Protein AF-A0A0R1ZRC3-F1 (afdb_monomer_lite)

Secondary structure (DSSP, 8-state):
-HHHHHHHHHHHHHHHHHHHHHHHHHTSTTHHHHHHHHHHHHHHHHHHHHHHHHHHHHHHHHHHHHHHTT--HHHHHHHTT---SS-GGGGSTTS------HHHHHHHHHHHHH-

Organism: NCBI:txid1291052

Structure (mmCIF, N/CA/C/O backbone):
data_AF-A0A0R1ZRC3-F1
#
_entry.id   AF-A0A0R1ZRC3-F1
#
loop_
_atom_site.group_PDB
_atom_site.id
_atom_site.type_symbol
_atom_site.label_atom_id
_atom_site.label_alt_id
_atom_site.label_comp_id
_atom_site.label_asym_id
_atom_site.label_entity_id
_atom_site.label_seq_id
_atom_site.pdbx_PDB_ins_code
_atom_site.Cartn_x
_atom_site.Cartn_y
_atom_site.Cartn_z
_atom_site.occupancy
_atom_site.B_iso_or_equiv
_atom_site.auth_seq_id
_atom_site.auth_comp_id
_atom_site.auth_asym_id
_atom_site.auth_atom_id
_atom_site.pdbx_PDB_model_num
ATOM 1 N N . MET A 1 1 ? 2.575 -19.236 0.429 1.00 48.03 1 MET A N 1
ATOM 2 C CA . MET A 1 1 ? 3.932 -19.364 -0.156 1.00 48.03 1 MET A CA 1
ATOM 3 C C . MET A 1 1 ? 3.914 -19.430 -1.686 1.00 48.03 1 MET A C 1
ATOM 5 O O . MET A 1 1 ? 4.590 -18.615 -2.294 1.00 48.03 1 MET A O 1
ATOM 9 N N . ARG A 1 2 ? 3.078 -20.286 -2.306 1.00 46.19 2 ARG A N 1
ATOM 10 C CA . ARG A 1 2 ? 3.005 -20.482 -3.774 1.00 46.19 2 ARG A CA 1
ATOM 11 C C . ARG A 1 2 ? 2.787 -19.216 -4.625 1.00 46.19 2 ARG A C 1
ATOM 13 O O . ARG A 1 2 ? 3.379 -19.103 -5.690 1.00 46.19 2 ARG A O 1
ATOM 20 N N . ILE A 1 3 ? 1.981 -18.260 -4.156 1.00 51.66 3 ILE A N 1
ATOM 21 C CA . ILE A 1 3 ? 1.677 -17.030 -4.917 1.00 51.66 3 ILE A CA 1
ATOM 22 C C . ILE A 1 3 ? 2.892 -16.089 -4.974 1.00 51.66 3 ILE A C 1
ATOM 24 O O . ILE A 1 3 ? 3.203 -15.560 -6.037 1.00 51.66 3 ILE A O 1
ATOM 28 N N . ARG A 1 4 ? 3.634 -15.946 -3.862 1.00 47.69 4 ARG A N 1
ATOM 29 C CA . ARG A 1 4 ? 4.864 -15.135 -3.823 1.00 47.69 4 ARG A CA 1
ATOM 30 C C . ARG A 1 4 ? 5.934 -15.712 -4.745 1.00 47.69 4 ARG A C 1
ATOM 32 O O . ARG A 1 4 ? 6.480 -14.972 -5.544 1.00 47.69 4 ARG A O 1
ATOM 39 N N . THR A 1 5 ? 6.165 -17.026 -4.711 1.00 51.94 5 THR A N 1
ATOM 40 C CA . THR A 1 5 ? 7.125 -17.682 -5.617 1.00 51.94 5 THR A CA 1
ATOM 41 C C . THR A 1 5 ? 6.751 -17.526 -7.091 1.00 51.94 5 THR A C 1
ATOM 43 O O . THR A 1 5 ? 7.638 -17.357 -7.919 1.00 51.94 5 THR A O 1
ATOM 46 N N . PHE A 1 6 ? 5.455 -17.521 -7.422 1.00 49.69 6 PHE A N 1
ATOM 47 C CA . PHE A 1 6 ? 4.991 -17.329 -8.799 1.00 49.69 6 PHE A CA 1
ATOM 48 C C . PHE A 1 6 ? 5.210 -15.887 -9.283 1.00 49.69 6 PHE A C 1
ATOM 50 O O . PHE A 1 6 ? 5.725 -15.678 -10.376 1.00 49.69 6 PHE A O 1
ATOM 57 N N . GLN A 1 7 ? 4.914 -14.887 -8.446 1.00 56.03 7 GLN A N 1
ATOM 58 C CA . GLN A 1 7 ? 5.209 -13.480 -8.750 1.00 56.03 7 GLN A CA 1
ATOM 59 C C . GLN A 1 7 ? 6.715 -13.216 -8.865 1.00 56.03 7 GLN A C 1
ATOM 61 O O . GLN A 1 7 ? 7.145 -12.518 -9.779 1.00 56.03 7 GLN A O 1
ATOM 66 N N . THR A 1 8 ? 7.534 -13.808 -7.992 1.00 56.50 8 THR A N 1
ATOM 67 C CA . THR A 1 8 ? 8.996 -13.690 -8.076 1.00 56.50 8 THR A CA 1
ATOM 68 C C . THR A 1 8 ? 9.535 -14.331 -9.357 1.00 56.50 8 THR A C 1
ATOM 70 O O . THR A 1 8 ? 10.370 -13.728 -10.023 1.00 56.50 8 THR A O 1
ATOM 73 N N . ALA A 1 9 ? 9.024 -15.503 -9.750 1.00 59.34 9 ALA A N 1
ATOM 74 C CA . ALA A 1 9 ? 9.412 -16.164 -10.995 1.00 59.34 9 ALA A CA 1
ATOM 75 C C . ALA A 1 9 ? 9.028 -15.344 -12.239 1.00 59.34 9 ALA A C 1
ATOM 77 O O . ALA A 1 9 ? 9.841 -15.213 -13.149 1.00 59.34 9 ALA A O 1
ATOM 78 N N . ILE A 1 10 ? 7.838 -14.733 -12.253 1.00 68.38 10 ILE A N 1
ATOM 79 C CA . ILE A 1 10 ? 7.403 -13.837 -13.337 1.00 68.38 10 ILE A CA 1
ATOM 80 C C . ILE A 1 10 ? 8.306 -12.601 -13.420 1.00 68.38 10 ILE A C 1
ATOM 82 O O . ILE A 1 1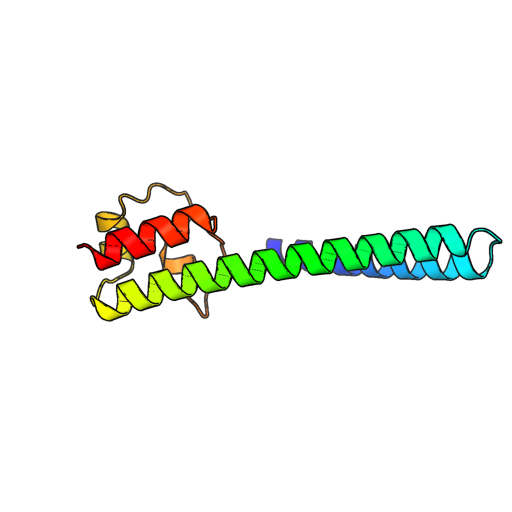0 ? 8.730 -12.229 -14.512 1.00 68.38 10 ILE A O 1
ATOM 86 N N . SER A 1 11 ? 8.656 -11.986 -12.288 1.00 66.38 11 SER A N 1
ATOM 87 C CA . SER A 1 11 ? 9.572 -10.839 -12.279 1.00 66.38 11 SER A CA 1
ATOM 88 C C . SER A 1 11 ? 10.973 -11.204 -12.776 1.00 66.38 11 SER A C 1
ATOM 90 O O . SER A 1 11 ? 11.554 -10.448 -13.551 1.00 66.38 11 SER A O 1
ATOM 92 N N . ILE A 1 12 ? 11.502 -12.370 -12.385 1.00 70.12 12 ILE A N 1
ATOM 93 C CA . ILE A 1 12 ? 12.797 -12.872 -12.874 1.00 70.12 12 ILE A CA 1
ATOM 94 C C . ILE A 1 12 ? 12.733 -13.139 -14.382 1.00 70.12 12 ILE A C 1
ATOM 96 O O . ILE A 1 12 ? 13.632 -12.729 -15.114 1.00 70.12 12 ILE A O 1
ATOM 100 N N . PHE A 1 13 ? 11.661 -13.775 -14.859 1.00 73.56 13 PHE A N 1
ATOM 101 C CA . PHE A 1 13 ? 11.457 -14.058 -16.278 1.00 73.56 13 PHE A CA 1
ATOM 102 C C . PHE A 1 13 ? 11.370 -12.772 -17.111 1.00 73.56 13 PHE A C 1
ATOM 104 O O . PHE A 1 13 ? 12.046 -12.654 -18.133 1.00 73.56 13 PHE A O 1
ATOM 111 N N . ASN A 1 14 ? 10.619 -11.769 -16.650 1.00 74.12 14 ASN A N 1
ATOM 112 C CA . ASN A 1 14 ? 10.515 -10.473 -17.326 1.00 74.12 14 ASN A CA 1
ATOM 113 C C . ASN A 1 14 ? 11.860 -9.736 -17.368 1.00 74.12 14 ASN A C 1
ATOM 115 O O . ASN A 1 14 ? 12.228 -9.195 -18.410 1.00 74.12 14 ASN A O 1
ATOM 119 N N . ALA A 1 15 ? 12.621 -9.759 -16.270 1.00 72.94 15 ALA A N 1
ATOM 120 C CA . ALA A 1 15 ? 13.949 -9.156 -16.217 1.00 72.94 15 ALA A CA 1
ATOM 121 C C . ALA A 1 15 ? 14.931 -9.849 -17.179 1.00 72.94 15 ALA A C 1
ATOM 123 O O . ALA A 1 15 ? 15.624 -9.173 -17.936 1.00 72.94 15 ALA A O 1
ATOM 124 N N . ALA A 1 16 ? 14.948 -11.185 -17.210 1.00 74.56 16 ALA A N 1
ATOM 125 C CA . ALA A 1 16 ? 15.782 -11.953 -18.135 1.00 74.56 16 ALA A CA 1
ATOM 126 C C . ALA A 1 16 ? 15.405 -11.692 -19.603 1.00 74.56 16 ALA A C 1
ATOM 128 O O . ALA A 1 16 ? 16.281 -11.497 -20.444 1.00 74.56 16 ALA A O 1
ATOM 129 N N . THR A 1 17 ? 14.107 -11.610 -19.903 1.00 74.44 17 THR A N 1
ATOM 130 C CA . THR A 1 17 ? 13.607 -11.308 -21.252 1.00 74.44 17 THR A CA 1
ATOM 131 C C . THR A 1 17 ? 14.038 -9.910 -21.704 1.00 74.44 17 THR A C 1
ATOM 133 O O . THR A 1 17 ? 14.496 -9.749 -22.831 1.00 74.44 17 THR A O 1
ATOM 136 N N . LEU A 1 18 ? 13.986 -8.909 -20.819 1.00 72.44 18 LEU A N 1
ATOM 137 C CA . LEU A 1 18 ? 14.479 -7.556 -21.103 1.00 72.44 18 LEU A CA 1
ATOM 138 C C . LEU A 1 18 ? 15.980 -7.516 -21.386 1.00 72.44 18 LEU A C 1
ATOM 140 O O . LEU A 1 18 ? 16.401 -6.832 -22.316 1.00 72.44 18 LEU A O 1
ATOM 144 N N . VAL A 1 19 ? 16.781 -8.267 -20.627 1.00 76.38 19 VAL A N 1
ATOM 145 C CA . VAL A 1 19 ? 18.230 -8.369 -20.858 1.00 76.38 19 VAL A CA 1
ATOM 146 C C . VAL A 1 19 ? 18.517 -9.006 -22.217 1.00 76.38 19 VAL A C 1
ATOM 148 O O . VAL A 1 19 ? 19.349 -8.502 -22.965 1.00 76.38 19 VAL A O 1
ATOM 151 N N . ILE A 1 20 ? 17.801 -10.073 -22.576 1.00 75.38 20 ILE A N 1
ATOM 152 C CA . ILE A 1 20 ? 17.966 -10.754 -23.867 1.00 75.38 20 ILE A CA 1
ATOM 153 C C . ILE A 1 20 ? 17.564 -9.834 -25.026 1.00 75.38 20 ILE A C 1
ATOM 155 O O . ILE A 1 20 ? 18.314 -9.715 -25.992 1.00 75.38 20 ILE A O 1
ATOM 159 N N . VAL A 1 21 ? 16.429 -9.134 -24.921 1.00 70.56 21 VAL A N 1
ATOM 160 C CA . VAL A 1 21 ? 15.994 -8.153 -25.931 1.00 70.56 21 VAL A CA 1
ATOM 161 C C . VAL A 1 21 ? 17.026 -7.034 -26.074 1.00 70.56 21 VAL A C 1
ATOM 163 O O . VAL A 1 21 ? 17.376 -6.676 -27.194 1.00 70.56 21 VAL A O 1
ATOM 166 N N . PHE A 1 22 ? 17.583 -6.538 -24.967 1.00 69.75 22 PHE A N 1
ATOM 167 C CA . PHE A 1 22 ? 18.641 -5.528 -24.984 1.00 69.75 22 PHE A CA 1
ATOM 168 C C . PHE A 1 22 ? 19.932 -6.026 -25.661 1.00 69.75 22 PHE A C 1
ATOM 170 O O . PHE A 1 22 ? 20.524 -5.305 -26.462 1.00 69.75 22 PHE A O 1
ATOM 177 N N . LEU A 1 23 ? 20.348 -7.270 -25.408 1.00 73.19 23 LEU A N 1
ATOM 178 C CA . LEU A 1 23 ? 21.524 -7.872 -26.050 1.00 73.19 23 LEU A CA 1
ATOM 179 C C . LEU A 1 23 ? 21.321 -8.095 -27.557 1.00 73.19 23 LEU A C 1
ATOM 181 O O . LEU A 1 23 ? 22.222 -7.813 -28.345 1.00 73.19 23 LEU A O 1
ATOM 185 N N . ILE A 1 24 ? 20.134 -8.540 -27.979 1.00 71.75 24 ILE A N 1
ATOM 186 C CA . ILE A 1 24 ? 19.779 -8.697 -29.402 1.00 71.75 24 ILE A CA 1
ATOM 187 C C . ILE A 1 24 ? 19.731 -7.330 -30.106 1.00 71.75 24 ILE A C 1
ATOM 189 O O . ILE A 1 24 ? 20.118 -7.200 -31.269 1.00 71.75 24 ILE A O 1
ATOM 193 N N . ALA A 1 25 ? 19.309 -6.288 -29.393 1.00 66.12 25 ALA A N 1
ATOM 194 C CA . ALA A 1 25 ? 19.267 -4.924 -29.900 1.00 66.12 25 ALA A CA 1
ATOM 195 C C . ALA A 1 25 ? 20.639 -4.295 -30.129 1.00 66.12 25 ALA A C 1
ATOM 197 O O . ALA A 1 25 ? 20.788 -3.494 -31.044 1.00 66.12 25 ALA A O 1
ATOM 198 N N . LEU A 1 26 ? 21.637 -4.649 -29.315 1.00 66.88 26 LEU A N 1
ATOM 199 C CA . LEU A 1 26 ? 23.025 -4.215 -29.510 1.00 66.88 26 LEU A CA 1
ATOM 200 C C . LEU A 1 26 ? 23.639 -4.800 -30.789 1.00 66.88 26 LEU A C 1
ATOM 202 O O . LEU A 1 26 ? 24.536 -4.199 -31.371 1.00 66.88 26 LEU A O 1
ATOM 206 N N . LEU A 1 27 ? 23.140 -5.956 -31.235 1.00 72.50 27 LEU A N 1
ATOM 207 C CA . LEU A 1 27 ? 23.599 -6.659 -32.434 1.00 72.50 27 LEU A CA 1
ATOM 208 C C . LEU A 1 27 ? 22.794 -6.302 -33.696 1.00 72.50 27 LEU A C 1
ATOM 210 O O . LEU A 1 27 ? 23.121 -6.776 -34.781 1.00 72.50 27 LEU A O 1
ATOM 214 N N . THR A 1 28 ? 21.748 -5.478 -33.582 1.00 67.19 28 THR A N 1
ATOM 215 C CA . THR A 1 28 ? 20.867 -5.105 -34.698 1.00 67.19 28 THR A CA 1
ATOM 216 C C . THR A 1 28 ? 20.762 -3.583 -34.852 1.00 67.19 28 THR A C 1
ATOM 218 O O . THR A 1 28 ? 20.846 -2.841 -33.876 1.00 67.19 28 THR A O 1
ATOM 221 N N . PRO A 1 29 ? 20.510 -3.058 -36.065 1.00 69.56 29 PRO A N 1
ATOM 222 C CA . PRO A 1 29 ? 20.349 -1.614 -36.298 1.00 69.56 29 PRO A CA 1
ATOM 223 C C . PRO A 1 29 ? 19.094 -1.001 -35.632 1.00 69.56 29 PRO A C 1
ATOM 225 O O . PRO A 1 29 ? 18.816 0.186 -35.786 1.00 69.56 29 PRO A O 1
ATOM 228 N N . LEU A 1 30 ? 18.334 -1.793 -34.868 1.00 68.69 30 LEU A N 1
ATOM 229 C CA . LEU A 1 30 ? 17.117 -1.410 -34.146 1.00 68.69 30 LEU A CA 1
ATOM 230 C C . LEU A 1 30 ? 17.387 -1.000 -32.687 1.00 68.69 30 LEU A C 1
ATOM 232 O O . LEU A 1 30 ? 16.470 -0.984 -31.865 1.00 68.69 30 LEU A O 1
ATOM 236 N N . MET A 1 31 ? 18.631 -0.649 -32.352 1.00 69.25 31 MET A N 1
ATOM 237 C CA . MET A 1 31 ? 19.053 -0.243 -31.005 1.00 69.25 31 MET A CA 1
ATOM 238 C C . MET A 1 31 ? 18.122 0.814 -30.377 1.00 69.25 31 MET A C 1
ATOM 240 O O . MET A 1 31 ? 17.761 0.717 -29.205 1.00 69.25 31 MET A O 1
ATOM 244 N N . TRP A 1 32 ? 17.654 1.777 -31.180 1.00 70.56 32 TRP A N 1
ATOM 245 C CA . TRP A 1 32 ? 16.728 2.835 -30.758 1.00 70.56 32 TRP A CA 1
ATOM 246 C C . TRP A 1 32 ? 15.376 2.298 -30.259 1.00 70.56 32 TRP A C 1
ATOM 248 O O . TRP A 1 32 ? 14.835 2.819 -29.285 1.00 70.56 32 TRP A O 1
ATOM 258 N N . LEU A 1 33 ? 14.855 1.226 -30.867 1.00 75.12 33 LEU A N 1
ATOM 259 C CA . LEU A 1 33 ? 13.595 0.597 -30.464 1.00 75.12 33 LEU A CA 1
ATOM 260 C C . LEU A 1 33 ? 13.732 -0.062 -29.088 1.00 75.12 33 LEU A C 1
ATOM 262 O O . LEU A 1 33 ? 12.818 -0.016 -28.272 1.00 75.12 33 LEU A O 1
ATOM 266 N N . SER A 1 34 ? 14.898 -0.630 -28.797 1.00 69.31 34 SER A N 1
ATOM 267 C CA . SER A 1 34 ? 15.134 -1.311 -27.522 1.00 69.31 34 SER A CA 1
ATOM 268 C C . SER A 1 34 ? 15.468 -0.349 -26.394 1.00 69.31 34 SER A C 1
ATOM 270 O O . SER A 1 34 ? 15.038 -0.568 -25.265 1.00 69.31 34 SER A O 1
ATOM 272 N N . VAL A 1 35 ? 16.139 0.765 -26.698 1.00 76.69 35 VAL A N 1
ATOM 273 C CA . VAL A 1 35 ? 16.249 1.899 -25.770 1.00 76.69 35 VAL A CA 1
ATOM 274 C C . VAL A 1 35 ? 14.859 2.454 -25.450 1.00 76.69 35 VAL A C 1
ATOM 276 O O . VAL A 1 35 ? 14.551 2.666 -24.280 1.00 76.69 35 VAL A O 1
ATOM 279 N N . LEU A 1 36 ? 13.984 2.617 -26.449 1.00 78.50 36 LEU A N 1
ATOM 280 C CA . LEU A 1 36 ? 12.604 3.060 -26.235 1.00 78.50 36 LEU A CA 1
ATOM 281 C C . LEU A 1 36 ? 11.817 2.085 -25.343 1.00 78.50 36 LEU A C 1
ATOM 283 O O . LEU A 1 36 ? 11.164 2.519 -24.395 1.00 78.50 36 LEU A O 1
ATOM 287 N N . LEU A 1 37 ? 11.905 0.776 -25.603 1.00 76.00 37 LEU A N 1
ATOM 288 C CA . LEU A 1 37 ? 11.261 -0.255 -24.781 1.00 76.00 37 LEU A CA 1
ATOM 289 C C . LEU A 1 37 ? 11.797 -0.269 -23.345 1.00 76.00 37 LEU A C 1
ATOM 291 O O . LEU A 1 37 ? 11.015 -0.400 -22.405 1.00 76.00 37 LEU A O 1
ATOM 295 N N . LEU A 1 38 ? 13.106 -0.086 -23.158 1.00 76.81 38 LEU A N 1
ATOM 296 C CA . LEU A 1 38 ? 13.725 -0.001 -21.838 1.00 76.81 38 LEU A CA 1
ATOM 297 C C . LEU A 1 38 ? 13.251 1.243 -21.074 1.00 76.81 38 LEU A C 1
ATOM 299 O O . LEU A 1 38 ? 12.896 1.143 -19.902 1.00 76.81 38 LEU A O 1
ATOM 303 N N . VAL A 1 39 ? 13.197 2.404 -21.732 1.00 78.81 39 VAL A N 1
ATOM 304 C CA . VAL A 1 39 ? 12.694 3.652 -21.136 1.00 78.81 39 VAL A CA 1
ATOM 305 C C . VAL A 1 39 ? 11.219 3.518 -20.759 1.00 78.81 39 VAL A C 1
ATOM 307 O O . VAL A 1 39 ? 10.844 3.882 -19.645 1.00 78.81 39 VAL A O 1
ATOM 310 N N . LEU A 1 40 ? 10.390 2.947 -21.638 1.00 79.06 40 LEU A N 1
ATOM 311 C CA . LEU A 1 40 ? 8.984 2.657 -21.341 1.00 79.06 40 LEU A CA 1
ATOM 312 C C . LEU A 1 40 ? 8.853 1.710 -20.147 1.00 79.06 40 LEU A C 1
ATOM 314 O O . LEU A 1 40 ? 8.072 1.981 -19.236 1.00 79.06 40 LEU A O 1
ATOM 318 N N . TYR A 1 41 ? 9.647 0.641 -20.107 1.00 77.06 41 TYR A N 1
ATOM 319 C CA . TYR A 1 41 ? 9.655 -0.302 -18.995 1.00 77.06 41 TYR A CA 1
ATOM 320 C C . TYR A 1 41 ? 10.032 0.370 -17.670 1.00 77.06 41 TYR A C 1
ATOM 322 O O . TYR A 1 41 ? 9.311 0.225 -16.683 1.00 77.06 41 TYR A O 1
ATOM 330 N N . ILE A 1 42 ? 11.117 1.149 -17.643 1.00 78.44 42 ILE A N 1
ATOM 331 C CA . ILE A 1 42 ? 11.545 1.892 -16.450 1.00 78.44 42 ILE A CA 1
ATOM 332 C C . ILE A 1 42 ? 10.461 2.890 -16.028 1.00 78.44 42 ILE A C 1
ATOM 334 O O . ILE A 1 42 ? 10.154 2.984 -14.841 1.00 78.44 42 ILE A O 1
ATOM 338 N N . GLY A 1 43 ? 9.844 3.597 -16.978 1.00 76.69 43 GLY A N 1
ATOM 339 C CA . GLY A 1 43 ? 8.755 4.538 -16.714 1.00 76.69 43 GLY A CA 1
ATOM 340 C C . GLY A 1 43 ? 7.535 3.869 -16.077 1.00 76.69 43 GLY A C 1
ATOM 341 O O . GLY A 1 43 ? 7.013 4.359 -15.074 1.00 76.69 43 GLY A O 1
ATOM 342 N N . VAL A 1 44 ? 7.119 2.713 -16.601 1.00 77.06 44 VAL A N 1
ATOM 343 C CA . VAL A 1 44 ? 6.021 1.913 -16.037 1.00 77.06 44 VAL A CA 1
ATOM 344 C C . VAL A 1 44 ? 6.383 1.403 -14.645 1.00 77.06 44 VAL A C 1
ATOM 346 O O . VAL A 1 44 ? 5.606 1.588 -13.710 1.00 77.06 44 VAL A O 1
ATOM 349 N N . MET A 1 45 ? 7.574 0.827 -14.469 1.00 73.38 45 MET A N 1
ATOM 350 C CA . MET A 1 45 ? 8.039 0.342 -13.165 1.00 73.38 45 MET A CA 1
ATOM 351 C C . MET A 1 45 ? 8.097 1.466 -12.127 1.00 73.38 45 MET A C 1
ATOM 353 O O . MET A 1 45 ? 7.658 1.282 -10.990 1.00 73.38 45 MET A O 1
ATOM 357 N N . TYR A 1 46 ? 8.576 2.651 -12.511 1.00 74.88 46 TYR A N 1
ATOM 358 C CA . TYR A 1 46 ? 8.597 3.829 -11.648 1.00 74.88 46 TYR A CA 1
ATOM 359 C C . TYR A 1 46 ? 7.185 4.246 -11.222 1.00 74.88 46 TYR A C 1
ATOM 361 O O . TYR A 1 46 ? 6.942 4.482 -10.036 1.00 74.88 46 TYR A O 1
ATOM 369 N N . TYR A 1 47 ? 6.242 4.297 -12.166 1.00 73.38 47 TYR A N 1
ATOM 370 C CA . TYR A 1 47 ? 4.851 4.646 -11.885 1.00 73.38 47 TYR A CA 1
ATOM 371 C C . TYR A 1 47 ? 4.187 3.643 -10.931 1.00 73.38 47 TYR A C 1
ATOM 373 O O . TYR A 1 47 ? 3.626 4.049 -9.912 1.00 73.38 47 TYR A O 1
ATOM 381 N N . VAL A 1 48 ? 4.325 2.341 -11.200 1.00 71.00 48 VAL A N 1
ATOM 382 C CA . VAL A 1 48 ? 3.790 1.263 -10.349 1.00 71.00 48 VAL A CA 1
ATOM 383 C C . VAL A 1 48 ? 4.363 1.353 -8.934 1.00 71.00 48 VAL A C 1
ATOM 385 O O . VAL A 1 48 ? 3.614 1.363 -7.960 1.00 71.00 48 VAL A O 1
ATOM 388 N N . THR A 1 49 ? 5.681 1.531 -8.810 1.00 75.62 49 THR A N 1
ATOM 389 C CA . THR A 1 49 ? 6.348 1.655 -7.504 1.00 75.62 49 THR A CA 1
ATOM 390 C C . THR A 1 49 ? 5.859 2.884 -6.730 1.00 75.62 49 THR A C 1
ATOM 392 O O . THR A 1 49 ? 5.730 2.856 -5.503 1.00 75.62 49 THR A O 1
ATOM 395 N N . ARG A 1 50 ? 5.586 3.996 -7.423 1.00 78.44 50 ARG A N 1
ATOM 396 C CA . ARG A 1 50 ? 5.065 5.218 -6.798 1.00 78.44 50 ARG A CA 1
ATOM 397 C C . ARG A 1 50 ? 3.642 5.020 -6.278 1.00 78.44 50 ARG A C 1
ATOM 399 O O . ARG A 1 50 ? 3.361 5.437 -5.156 1.00 78.44 50 ARG A O 1
ATOM 406 N N . GLU A 1 51 ? 2.771 4.381 -7.051 1.00 75.12 51 GLU A N 1
ATOM 407 C CA . GLU A 1 51 ? 1.405 4.059 -6.619 1.00 75.12 51 GLU A CA 1
ATOM 408 C C . GLU A 1 51 ? 1.401 3.123 -5.403 1.00 75.12 51 GLU A C 1
ATOM 410 O O . GLU A 1 51 ? 0.723 3.407 -4.413 1.00 75.12 51 GLU A O 1
ATOM 415 N N . GLU A 1 52 ? 2.237 2.080 -5.393 1.00 78.56 52 GLU A N 1
ATOM 416 C CA . GLU A 1 52 ? 2.381 1.191 -4.232 1.00 78.56 52 GLU A CA 1
ATOM 417 C C . GLU A 1 52 ? 2.817 1.946 -2.970 1.00 78.56 52 GLU A C 1
ATOM 419 O O . GLU A 1 52 ? 2.263 1.729 -1.889 1.00 78.56 52 GLU A O 1
ATOM 424 N N . LYS A 1 53 ? 3.769 2.881 -3.089 1.00 82.19 53 LYS A N 1
ATOM 425 C CA . LYS A 1 53 ? 4.190 3.741 -1.969 1.00 82.19 53 LYS A CA 1
ATOM 426 C C . LYS A 1 53 ? 3.042 4.599 -1.440 1.00 82.19 53 LYS A C 1
ATOM 428 O O . LYS A 1 53 ? 2.889 4.723 -0.227 1.00 82.19 53 LYS A O 1
ATOM 433 N N . LEU A 1 54 ? 2.227 5.172 -2.325 1.00 84.31 54 LEU A N 1
ATOM 434 C CA . LEU A 1 54 ? 1.083 6.000 -1.933 1.00 84.31 54 LEU A CA 1
ATOM 435 C C . LEU A 1 54 ? -0.017 5.182 -1.249 1.00 84.31 54 LEU A C 1
ATOM 437 O O . LEU A 1 54 ? -0.615 5.655 -0.284 1.00 84.31 54 LEU A O 1
ATOM 441 N N . ILE A 1 55 ? -0.275 3.963 -1.725 1.00 84.50 55 ILE A N 1
ATOM 442 C CA . ILE A 1 55 ? -1.220 3.036 -1.092 1.00 84.50 55 ILE A CA 1
ATOM 443 C C . ILE A 1 55 ? -0.714 2.631 0.295 1.00 84.50 55 ILE A C 1
ATOM 445 O O . ILE A 1 55 ? -1.481 2.658 1.257 1.00 84.50 55 ILE A O 1
ATOM 449 N N . ASN A 1 56 ? 0.575 2.307 0.414 1.00 84.75 56 ASN A N 1
ATOM 450 C CA . ASN A 1 56 ? 1.185 1.959 1.693 1.00 84.75 56 ASN A CA 1
ATOM 451 C C . ASN A 1 56 ? 1.067 3.092 2.708 1.00 84.75 56 ASN A C 1
ATOM 453 O O . ASN A 1 56 ? 0.579 2.858 3.807 1.00 84.75 56 ASN A O 1
ATOM 457 N N . ALA A 1 57 ? 1.414 4.318 2.313 1.00 86.56 57 ALA A N 1
ATOM 458 C CA . ALA A 1 57 ? 1.304 5.482 3.185 1.00 86.56 57 ALA A CA 1
ATOM 459 C C . ALA A 1 57 ? -0.141 5.726 3.661 1.00 86.56 57 ALA A C 1
ATOM 461 O O . ALA A 1 57 ? -0.362 6.068 4.820 1.00 86.56 57 ALA A O 1
ATOM 462 N N . ALA A 1 58 ? -1.136 5.522 2.790 1.00 86.62 58 ALA A N 1
ATOM 463 C CA . ALA A 1 58 ? -2.544 5.668 3.161 1.00 86.62 58 ALA A CA 1
ATOM 464 C C . ALA A 1 58 ? -3.000 4.593 4.163 1.00 86.62 58 ALA A C 1
ATOM 466 O O . ALA A 1 58 ? -3.707 4.900 5.121 1.00 86.62 58 ALA A O 1
ATOM 467 N N . LEU A 1 59 ? -2.581 3.341 3.967 1.00 87.56 59 LEU A N 1
ATOM 468 C CA . LEU A 1 59 ? -2.864 2.252 4.904 1.00 87.56 59 LEU A CA 1
ATOM 469 C C . LEU A 1 59 ? -2.169 2.462 6.251 1.00 87.56 59 LEU A C 1
ATOM 471 O O . LEU A 1 59 ? -2.771 2.209 7.290 1.00 87.56 59 LEU A O 1
ATOM 475 N N . ASP A 1 60 ? -0.929 2.941 6.242 1.00 89.56 60 ASP A N 1
ATOM 476 C CA . ASP A 1 60 ? -0.179 3.234 7.464 1.00 89.56 60 ASP A CA 1
ATOM 477 C C . ASP A 1 60 ? -0.884 4.338 8.261 1.00 89.56 60 ASP A C 1
ATOM 479 O O . ASP A 1 60 ? -1.109 4.181 9.456 1.00 89.56 60 ASP A O 1
ATOM 483 N N . ALA A 1 61 ? -1.346 5.401 7.593 1.00 88.25 61 ALA A N 1
ATOM 484 C CA . ALA A 1 61 ? -2.111 6.471 8.232 1.00 88.25 61 ALA A CA 1
ATOM 485 C C . ALA A 1 61 ? -3.443 5.988 8.835 1.00 88.25 61 AL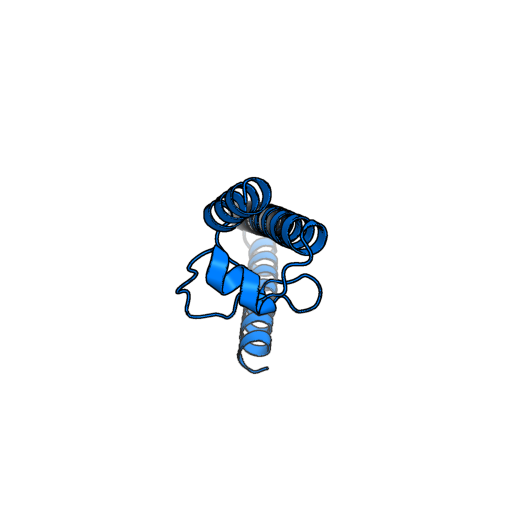A A C 1
ATOM 487 O O . ALA A 1 61 ? -3.861 6.479 9.882 1.00 88.25 61 ALA A O 1
ATOM 488 N N . MET A 1 62 ? -4.120 5.031 8.191 1.00 90.00 62 MET A N 1
ATOM 489 C CA . MET A 1 62 ? -5.320 4.389 8.736 1.00 90.00 62 MET A CA 1
ATOM 490 C C . MET A 1 62 ? -5.009 3.599 10.012 1.00 90.00 62 MET A C 1
ATOM 492 O O . MET A 1 62 ? -5.722 3.754 10.998 1.00 90.00 62 MET A O 1
ATOM 496 N N . TRP A 1 63 ? -3.951 2.783 10.006 1.00 90.75 63 TRP A N 1
ATOM 497 C CA . TRP A 1 63 ? -3.566 1.978 11.169 1.00 90.75 63 TRP A CA 1
ATOM 498 C C . TRP A 1 63 ? -3.060 2.823 12.331 1.00 90.75 63 TRP A C 1
ATOM 500 O O . TRP A 1 63 ? -3.426 2.544 13.463 1.00 90.75 63 TRP A O 1
ATOM 510 N N . VAL A 1 64 ? -2.310 3.892 12.061 1.00 91.88 64 VAL A N 1
ATOM 511 C CA . VAL A 1 64 ? -1.911 4.850 13.101 1.00 91.88 64 VAL A CA 1
ATOM 512 C C . VAL A 1 64 ? -3.143 5.490 13.743 1.00 91.88 64 VAL A C 1
ATOM 514 O O . VAL A 1 64 ? -3.239 5.515 14.961 1.00 91.88 64 VAL A O 1
ATOM 517 N N . ALA A 1 65 ? -4.125 5.930 12.947 1.00 89.50 65 ALA A N 1
ATOM 518 C CA . ALA A 1 65 ? -5.361 6.497 13.491 1.00 89.50 65 ALA A CA 1
ATOM 519 C C . ALA A 1 65 ? -6.181 5.478 14.310 1.00 89.50 65 ALA A C 1
ATOM 521 O O . ALA A 1 65 ? -6.860 5.861 15.258 1.00 89.50 65 ALA A O 1
ATOM 522 N N . ALA A 1 66 ? -6.138 4.194 13.941 1.00 89.69 66 ALA A N 1
ATOM 523 C CA . ALA A 1 66 ? -6.769 3.119 14.706 1.00 89.69 66 ALA A CA 1
ATOM 524 C C . ALA A 1 66 ? -6.045 2.868 16.038 1.00 89.69 66 ALA A C 1
ATOM 526 O O . ALA A 1 66 ? -6.693 2.782 17.080 1.00 89.69 66 ALA A O 1
ATOM 527 N N . ASP A 1 67 ? -4.710 2.813 16.003 1.00 90.31 67 ASP A N 1
ATOM 528 C CA . ASP A 1 67 ? -3.859 2.606 17.177 1.00 90.31 67 ASP A CA 1
ATOM 529 C C . ASP A 1 67 ? -3.985 3.777 18.172 1.00 90.31 67 ASP A C 1
ATOM 531 O O . ASP A 1 67 ? -4.086 3.549 19.375 1.00 90.31 67 ASP A O 1
ATOM 535 N N . GLU A 1 68 ? -4.086 5.023 17.690 1.00 90.50 68 GLU A N 1
ATOM 536 C CA . GLU A 1 68 ? -4.357 6.215 18.517 1.00 90.50 68 GLU A CA 1
ATOM 537 C C . GLU A 1 68 ? -5.690 6.130 19.277 1.00 90.50 68 GLU A C 1
ATOM 539 O O . GLU A 1 68 ? -5.833 6.725 20.344 1.00 90.50 68 GLU A O 1
ATOM 544 N N . LYS A 1 69 ? -6.663 5.381 18.747 1.00 87.31 69 LYS A N 1
ATOM 545 C CA . LYS A 1 69 ? -7.969 5.151 19.380 1.00 87.31 69 LYS A CA 1
ATOM 546 C C . LYS A 1 69 ? -8.052 3.845 2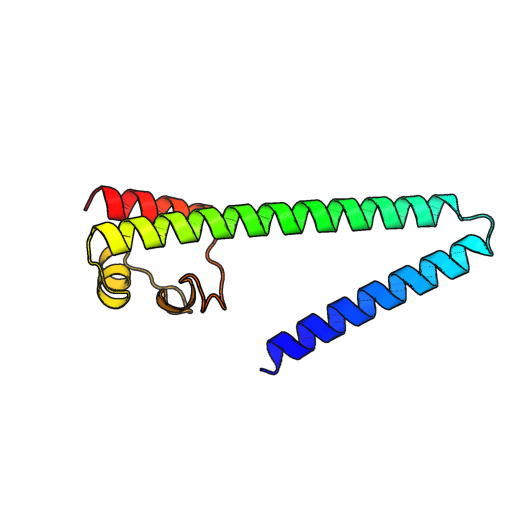0.160 1.00 87.31 69 LYS A C 1
ATOM 548 O O . LYS A 1 69 ? -9.112 3.532 20.693 1.00 87.31 69 LYS A O 1
ATOM 553 N N . GLY A 1 70 ? -6.959 3.085 20.224 1.00 88.56 70 GLY A N 1
ATOM 554 C CA . GLY A 1 70 ? -6.932 1.776 20.871 1.00 88.56 70 GLY A CA 1
ATOM 555 C C . GLY A 1 70 ? -7.859 0.751 20.212 1.00 88.56 70 GLY A C 1
ATOM 556 O O . GLY A 1 70 ? -8.293 -0.177 20.883 1.00 88.56 70 GLY A O 1
ATOM 557 N N . LEU A 1 71 ? -8.190 0.923 18.926 1.00 87.31 71 LEU A N 1
ATOM 558 C CA . LEU A 1 71 ? -9.081 0.013 18.207 1.00 87.31 71 LEU A CA 1
ATOM 559 C C . LEU A 1 71 ? -8.323 -1.249 17.799 1.00 87.31 71 LEU A C 1
ATOM 561 O O . LEU A 1 71 ? -7.354 -1.185 17.034 1.00 87.31 71 LEU A O 1
ATOM 565 N N . GLU A 1 72 ? -8.799 -2.413 18.236 1.00 87.12 72 GLU A N 1
ATOM 566 C CA . GLU A 1 72 ? -8.286 -3.670 17.712 1.00 87.12 72 GLU A CA 1
ATOM 567 C C . GLU A 1 72 ? -8.785 -3.906 16.275 1.00 87.12 72 GLU A C 1
ATOM 569 O O . GLU A 1 72 ? -9.791 -3.337 15.842 1.00 87.12 72 GLU A O 1
ATOM 574 N N . PRO A 1 73 ? -8.128 -4.778 15.485 1.00 83.69 73 PRO A N 1
ATOM 575 C CA . PRO A 1 73 ? -8.568 -5.065 14.121 1.00 83.69 73 PRO A CA 1
ATOM 576 C C . PRO A 1 73 ? -10.022 -5.545 14.010 1.00 83.69 73 PRO A C 1
ATOM 578 O O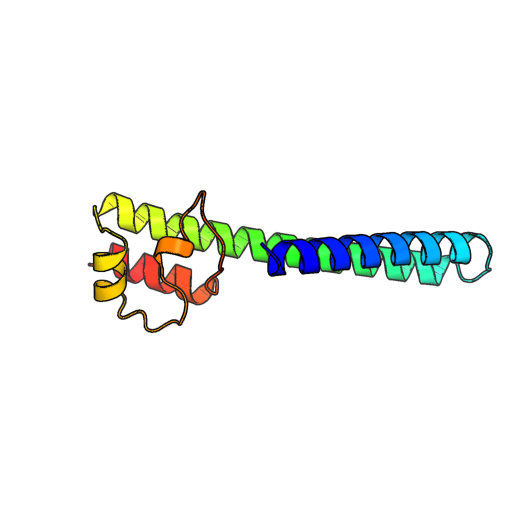 . PRO A 1 73 ? -10.641 -5.336 12.967 1.00 83.69 73 PRO A O 1
ATOM 581 N N . ALA A 1 74 ? -10.553 -6.202 15.047 1.00 81.94 74 ALA A N 1
ATOM 582 C CA . ALA A 1 74 ? -11.947 -6.635 15.103 1.00 81.94 74 ALA A CA 1
ATOM 583 C C . ALA A 1 74 ? -12.904 -5.442 15.265 1.00 81.94 74 ALA A C 1
ATOM 585 O O . ALA A 1 74 ? -13.868 -5.333 14.504 1.00 81.94 74 ALA A O 1
ATOM 586 N N . ASP A 1 75 ? -12.583 -4.514 16.169 1.00 84.12 75 ASP A N 1
ATOM 587 C CA . ASP A 1 75 ? -13.349 -3.283 16.396 1.00 84.12 75 ASP A CA 1
ATOM 588 C C . ASP A 1 75 ? -13.315 -2.388 15.165 1.00 84.12 75 ASP A C 1
ATOM 590 O O . ASP A 1 75 ? -14.334 -1.846 14.742 1.00 84.12 75 ASP A O 1
ATOM 594 N N . LEU A 1 76 ? -12.149 -2.300 14.524 1.00 83.69 76 LEU A N 1
ATOM 595 C CA . LEU A 1 76 ? -11.971 -1.571 13.280 1.00 83.69 76 LEU A CA 1
ATOM 596 C C . LEU A 1 76 ? -12.860 -2.138 12.166 1.00 83.69 76 LEU A C 1
ATOM 598 O O . LEU A 1 76 ? -13.448 -1.388 11.391 1.00 83.69 76 LEU A O 1
ATOM 602 N N . ASN A 1 77 ? -12.981 -3.465 12.093 1.00 84.81 77 ASN A N 1
ATOM 603 C CA . ASN A 1 77 ? -13.826 -4.126 11.104 1.00 84.81 77 ASN A CA 1
ATOM 604 C C . ASN A 1 77 ? -15.315 -3.850 11.343 1.00 84.81 77 ASN A C 1
ATOM 606 O O . ASN A 1 77 ? -16.058 -3.621 10.387 1.00 84.81 77 ASN A O 1
ATOM 610 N N . ALA A 1 78 ? -15.733 -3.837 12.611 1.00 82.88 78 ALA A N 1
ATOM 611 C CA . ALA A 1 78 ? -17.091 -3.491 13.009 1.00 82.88 78 ALA A CA 1
ATOM 612 C C . ALA A 1 78 ? -17.409 -2.011 12.732 1.00 82.88 78 ALA A C 1
ATOM 614 O O . ALA A 1 78 ? -18.432 -1.716 12.121 1.00 82.88 78 ALA A O 1
ATOM 615 N N . LEU A 1 79 ? -16.507 -1.096 13.105 1.00 85.00 79 LEU A N 1
ATOM 616 C CA . LEU A 1 79 ? -16.648 0.354 12.929 1.00 85.00 79 LEU A CA 1
ATOM 617 C C . LEU A 1 79 ? -16.726 0.766 11.454 1.00 85.00 79 LEU A C 1
ATOM 619 O O . LEU A 1 79 ? -17.482 1.662 11.082 1.00 85.00 79 LEU A O 1
ATOM 623 N N . LEU A 1 80 ? -15.915 0.131 10.609 1.00 85.75 80 LEU A N 1
ATOM 624 C CA . LEU A 1 80 ? -15.819 0.459 9.188 1.00 85.75 80 LEU A CA 1
ATOM 625 C C . LEU A 1 80 ? -16.825 -0.309 8.325 1.00 85.75 80 LEU A C 1
ATOM 627 O O . LEU A 1 80 ? -16.861 -0.083 7.116 1.00 85.75 80 LEU A O 1
ATOM 631 N N . HIS A 1 81 ? -17.609 -1.217 8.921 1.00 83.44 81 HIS A N 1
ATOM 632 C CA . HIS A 1 81 ? -18.507 -2.136 8.213 1.00 83.44 81 HIS A CA 1
ATOM 633 C C . HIS A 1 81 ? -17.833 -2.802 7.005 1.00 83.44 81 HIS A C 1
ATOM 635 O O . HIS A 1 81 ? -18.417 -2.918 5.928 1.00 83.44 81 HIS A O 1
ATOM 641 N N . TYR A 1 82 ? -16.569 -3.189 7.163 1.00 82.25 82 TYR A N 1
ATOM 642 C CA . TYR A 1 82 ? -15.787 -3.684 6.043 1.00 82.25 82 TYR A CA 1
ATOM 643 C C . TYR A 1 82 ? -16.179 -5.133 5.718 1.00 82.25 82 TYR A C 1
ATOM 645 O O . TYR A 1 82 ? -16.020 -6.051 6.522 1.00 82.25 82 TYR A O 1
ATOM 653 N N . ASP A 1 83 ? -16.684 -5.329 4.503 1.00 79.19 83 ASP A N 1
ATOM 654 C CA . ASP A 1 83 ? -17.206 -6.587 3.958 1.00 79.19 83 ASP A CA 1
ATOM 655 C C . ASP A 1 83 ? -16.217 -7.287 3.007 1.00 79.19 83 ASP A C 1
ATOM 657 O O . ASP A 1 83 ? -16.529 -8.299 2.372 1.00 79.19 83 ASP A O 1
ATOM 661 N N . GLY A 1 84 ? -14.999 -6.756 2.885 1.00 74.81 84 GLY A N 1
ATOM 662 C CA . GLY A 1 84 ? -14.021 -7.274 1.944 1.00 74.81 84 GLY A CA 1
ATOM 663 C C . GLY A 1 84 ? -13.527 -8.675 2.312 1.00 74.81 84 GLY A C 1
ATOM 664 O O . GLY A 1 84 ? -13.347 -9.032 3.474 1.00 74.81 84 GLY A O 1
ATOM 665 N N . LYS A 1 85 ? -13.213 -9.472 1.282 1.00 73.06 85 LYS A N 1
ATOM 666 C CA . LYS A 1 85 ? -12.789 -10.884 1.409 1.00 73.06 85 LYS A CA 1
ATOM 667 C C . LYS A 1 85 ? -11.516 -11.105 2.236 1.00 73.06 85 LYS A C 1
ATOM 669 O O . LYS A 1 85 ? -11.197 -12.242 2.577 1.00 73.06 85 LYS A O 1
ATOM 674 N N . VAL A 1 86 ? -10.745 -10.051 2.495 1.00 77.44 86 VAL A N 1
ATOM 675 C CA . VAL A 1 86 ? -9.467 -10.128 3.207 1.00 77.44 86 VAL A CA 1
ATOM 676 C C . VAL A 1 86 ? -9.592 -9.427 4.553 1.00 77.44 86 VAL A C 1
ATOM 678 O O . VAL A 1 86 ? -9.869 -8.232 4.542 1.00 77.44 86 VAL A O 1
ATOM 681 N N . PRO A 1 87 ? -9.281 -10.091 5.681 1.00 80.25 87 PRO A N 1
ATOM 682 C CA . PRO A 1 87 ? -9.320 -9.463 6.998 1.00 80.25 87 PRO A CA 1
ATOM 683 C C . PRO A 1 87 ? -8.453 -8.201 7.061 1.00 80.25 87 PRO A C 1
ATOM 685 O O . PRO A 1 87 ? -7.280 -8.251 6.672 1.00 80.25 87 PRO A O 1
ATOM 688 N N . LEU A 1 88 ? -8.990 -7.104 7.613 1.00 82.69 88 LEU A N 1
ATOM 689 C CA . LEU A 1 88 ? -8.268 -5.831 7.750 1.00 82.69 88 LEU A CA 1
ATOM 690 C C . LEU A 1 88 ? -6.915 -6.015 8.440 1.00 82.69 88 LEU A C 1
ATOM 692 O O . LEU A 1 88 ? -5.929 -5.452 7.976 1.00 82.69 88 LEU A O 1
ATOM 696 N N . ALA A 1 89 ? -6.818 -6.886 9.450 1.00 83.69 89 ALA A N 1
ATOM 697 C CA . ALA A 1 89 ? -5.565 -7.207 10.140 1.00 83.69 89 ALA A CA 1
ATOM 698 C C . ALA A 1 89 ? -4.388 -7.545 9.194 1.00 83.69 89 ALA A C 1
ATOM 700 O O . ALA A 1 89 ? -3.238 -7.239 9.502 1.00 83.69 89 ALA A O 1
ATOM 701 N N . ARG A 1 90 ? -4.651 -8.120 8.008 1.00 82.06 90 ARG A N 1
ATOM 702 C CA . ARG A 1 90 ? -3.621 -8.454 7.000 1.00 82.06 90 ARG A CA 1
ATOM 703 C C . ARG A 1 90 ? -3.138 -7.265 6.163 1.00 82.06 90 ARG A C 1
ATOM 705 O O . ARG A 1 90 ? -2.308 -7.442 5.268 1.00 82.06 90 ARG A O 1
ATOM 712 N N . THR A 1 91 ? -3.657 -6.072 6.434 1.00 83.75 91 THR A N 1
ATOM 713 C CA . THR A 1 91 ? -3.239 -4.800 5.828 1.00 83.75 91 THR A CA 1
ATOM 714 C C . THR A 1 91 ? -2.308 -3.997 6.746 1.00 83.75 91 THR A C 1
ATOM 716 O O . THR A 1 91 ? -1.764 -2.978 6.313 1.00 83.75 91 THR A O 1
ATOM 719 N N . ARG A 1 92 ? -2.088 -4.455 7.990 1.00 81.94 92 ARG A N 1
ATOM 720 C CA . ARG A 1 92 ? -1.205 -3.810 8.973 1.00 81.94 92 ARG A CA 1
ATOM 721 C C . ARG A 1 92 ? 0.262 -3.868 8.541 1.00 81.94 92 ARG A C 1
ATOM 723 O O . ARG A 1 92 ? 0.690 -4.796 7.847 1.00 81.94 92 ARG A O 1
ATOM 730 N N . THR A 1 93 ? 1.034 -2.867 8.948 1.00 77.75 93 THR A N 1
ATOM 731 C CA . THR A 1 93 ? 2.491 -2.817 8.771 1.00 77.75 93 THR A CA 1
ATOM 732 C C . THR A 1 93 ? 3.163 -4.058 9.377 1.00 77.75 93 THR A C 1
ATOM 734 O O . THR A 1 93 ? 2.718 -4.596 10.386 1.00 77.75 93 THR A O 1
ATOM 737 N N . GLY A 1 94 ? 4.195 -4.584 8.708 1.00 70.31 94 GLY A N 1
ATOM 738 C CA . GLY A 1 94 ? 4.920 -5.803 9.112 1.00 70.31 94 GLY A CA 1
ATOM 739 C C . GLY A 1 94 ? 4.350 -7.117 8.556 1.00 70.31 94 GLY A C 1
ATOM 740 O O . GLY A 1 94 ? 5.117 -7.962 8.106 1.00 70.31 94 GLY A O 1
ATOM 741 N N . ASN A 1 95 ? 3.021 -7.257 8.476 1.00 66.56 95 ASN A N 1
ATOM 742 C CA . ASN A 1 95 ? 2.341 -8.459 7.955 1.00 66.56 95 ASN A CA 1
ATOM 743 C C . ASN A 1 95 ? 1.501 -8.199 6.691 1.00 66.56 95 ASN A C 1
ATOM 745 O O . ASN A 1 95 ? 0.639 -9.009 6.336 1.00 66.56 95 ASN A O 1
ATOM 749 N N . ARG A 1 96 ? 1.751 -7.083 5.991 1.00 73.94 96 ARG A N 1
ATOM 750 C CA . ARG A 1 96 ? 0.987 -6.667 4.809 1.00 73.94 96 ARG A CA 1
ATOM 751 C C . ARG A 1 96 ? 1.118 -7.695 3.682 1.00 73.94 96 ARG A C 1
ATOM 753 O O . ARG A 1 96 ? 2.164 -7.834 3.048 1.00 73.94 96 ARG A O 1
ATOM 760 N N . GLN A 1 97 ? 0.039 -8.438 3.453 1.00 66.75 97 GLN A N 1
ATOM 761 C CA . GLN A 1 97 ? -0.089 -9.402 2.351 1.00 66.75 97 GLN A CA 1
ATOM 762 C C . GLN A 1 97 ? -1.083 -8.938 1.288 1.00 66.75 97 GLN A C 1
ATOM 764 O O . GLN A 1 97 ? -1.098 -9.481 0.186 1.00 66.75 97 GLN A O 1
ATOM 769 N N . TYR A 1 98 ? -1.906 -7.946 1.625 1.00 69.56 98 TYR A N 1
ATOM 770 C CA . TYR A 1 98 ? -2.978 -7.450 0.782 1.00 69.56 98 TYR A CA 1
ATOM 771 C C . TYR A 1 98 ? -3.077 -5.937 0.899 1.00 69.56 98 TYR A C 1
ATOM 773 O O . TYR A 1 98 ? -2.806 -5.357 1.953 1.00 69.56 98 TYR A O 1
ATOM 781 N N . TYR A 1 99 ? -3.490 -5.322 -0.201 1.00 74.94 99 TYR A N 1
ATOM 782 C CA . TYR A 1 99 ? -3.598 -3.882 -0.340 1.00 74.94 99 TYR A CA 1
ATOM 783 C C . TYR A 1 99 ? -5.067 -3.517 -0.520 1.00 74.94 99 TYR A C 1
ATOM 785 O O . TYR A 1 99 ? -5.757 -4.099 -1.358 1.00 74.94 99 TYR A O 1
ATOM 793 N N . LEU A 1 100 ? -5.540 -2.552 0.266 1.00 78.56 100 LEU A N 1
ATOM 794 C CA . LEU A 1 100 ? -6.776 -1.841 -0.046 1.00 78.56 100 LEU A CA 1
ATOM 795 C C . LEU A 1 100 ? -6.464 -0.732 -1.045 1.00 78.56 100 LEU A C 1
ATOM 797 O O . LEU A 1 100 ? -5.330 -0.259 -1.133 1.00 78.56 100 LEU A O 1
ATOM 801 N N . SER A 1 101 ? -7.476 -0.283 -1.783 1.00 80.62 101 SER A N 1
ATOM 802 C CA . SER A 1 101 ? -7.294 0.884 -2.640 1.00 80.62 101 SER A CA 1
ATOM 803 C C . SER A 1 101 ? -6.961 2.116 -1.791 1.00 80.62 101 SER A C 1
ATOM 805 O O . SER A 1 101 ? -7.505 2.308 -0.699 1.00 80.62 101 SER A O 1
ATOM 807 N N . LYS A 1 102 ? -6.100 2.996 -2.316 1.00 84.06 102 LYS A N 1
ATOM 808 C CA . LYS A 1 102 ? -5.733 4.269 -1.669 1.00 84.06 102 LYS A CA 1
ATOM 809 C C . LYS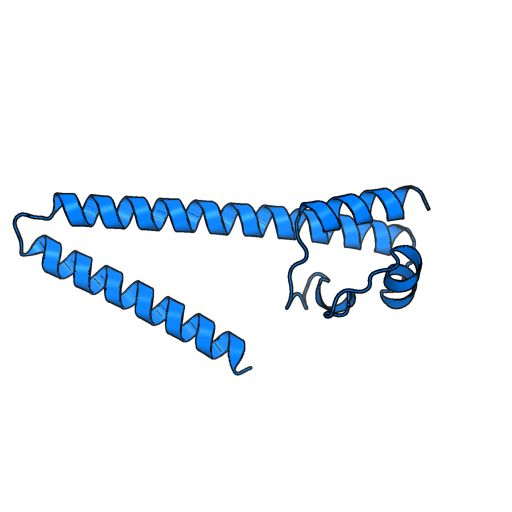 A 1 102 ? -6.961 5.080 -1.237 1.00 84.06 102 LYS A C 1
ATOM 811 O O . LYS A 1 102 ? -6.966 5.668 -0.159 1.00 84.06 102 LYS A O 1
ATOM 816 N N . LYS A 1 103 ? -8.004 5.107 -2.077 1.00 85.12 103 LYS A N 1
ATOM 817 C CA . LYS A 1 103 ? -9.254 5.836 -1.812 1.00 85.12 103 LYS A CA 1
ATOM 818 C C . LYS A 1 103 ? -9.977 5.282 -0.584 1.00 85.12 103 LYS A C 1
ATOM 820 O O . LYS A 1 103 ? -10.409 6.064 0.256 1.00 85.12 103 LYS A O 1
ATOM 825 N N . LEU A 1 104 ? -10.072 3.959 -0.482 1.00 84.81 104 LEU A N 1
ATOM 826 C CA . LEU A 1 104 ? -10.769 3.287 0.609 1.00 84.81 104 LEU A CA 1
ATOM 827 C C . LEU A 1 104 ? -10.003 3.438 1.931 1.00 84.81 104 LEU A C 1
ATOM 829 O O . LEU A 1 104 ? -10.593 3.828 2.931 1.00 84.81 104 LEU A O 1
ATOM 833 N N . ALA A 1 105 ? -8.676 3.265 1.907 1.00 85.19 105 ALA A N 1
ATOM 834 C CA . ALA A 1 105 ? -7.826 3.517 3.074 1.00 85.19 105 ALA A CA 1
ATOM 835 C C . ALA A 1 105 ? -7.989 4.956 3.598 1.00 85.19 105 ALA A C 1
ATOM 837 O O . ALA A 1 105 ? -8.198 5.161 4.788 1.00 85.19 105 ALA A O 1
ATOM 838 N N . ALA A 1 106 ? -7.997 5.953 2.703 1.00 86.31 106 ALA A N 1
ATOM 839 C CA . ALA A 1 106 ? -8.194 7.351 3.085 1.00 86.31 106 ALA A CA 1
ATOM 840 C C . ALA A 1 106 ? -9.601 7.646 3.644 1.00 86.31 106 ALA A C 1
ATOM 842 O O . ALA A 1 106 ? -9.744 8.493 4.527 1.00 86.31 106 ALA A O 1
ATOM 843 N N . GLN A 1 107 ? -10.643 6.979 3.135 1.00 87.31 107 GLN A N 1
ATOM 844 C CA . GLN A 1 107 ? -12.002 7.085 3.681 1.00 87.31 107 GLN A CA 1
ATOM 845 C C . GLN A 1 107 ? -12.067 6.516 5.099 1.00 87.31 107 GLN A C 1
ATOM 847 O O . GLN A 1 107 ? -12.572 7.187 5.998 1.00 87.31 107 GLN A O 1
ATOM 852 N N . PHE A 1 108 ? -11.473 5.344 5.317 1.00 88.50 108 PHE A N 1
ATOM 853 C CA . PHE A 1 108 ? -11.402 4.709 6.629 1.00 88.50 108 PHE A CA 1
ATOM 854 C C . PHE A 1 108 ? -10.634 5.553 7.638 1.00 88.50 108 PHE A C 1
ATOM 856 O O . PHE A 1 108 ? -11.137 5.774 8.734 1.00 88.50 108 PHE A O 1
ATOM 863 N N . THR A 1 109 ? -9.492 6.139 7.265 1.00 88.69 109 THR A N 1
ATOM 864 C CA . THR A 1 109 ? -8.770 7.070 8.148 1.00 88.69 109 THR A CA 1
ATOM 865 C C . THR A 1 109 ? -9.657 8.226 8.615 1.00 88.69 109 THR A C 1
ATOM 867 O O . THR A 1 109 ? -9.623 8.589 9.788 1.00 88.69 109 THR A O 1
ATOM 870 N N . LYS A 1 110 ? -10.460 8.819 7.720 1.00 88.44 110 LYS A N 1
ATOM 871 C CA . LYS A 1 110 ? -11.372 9.918 8.084 1.00 88.44 110 LYS A CA 1
ATOM 872 C C . LYS A 1 110 ? -12.471 9.452 9.035 1.00 88.44 110 LYS A C 1
ATOM 874 O O . LYS A 1 110 ? -12.764 10.142 10.004 1.00 88.44 110 LYS A O 1
ATOM 879 N N . GLN A 1 111 ? -13.057 8.291 8.762 1.00 87.75 111 GLN A N 1
ATOM 880 C CA . GLN A 1 111 ? -14.130 7.726 9.573 1.00 87.75 111 GLN A CA 1
ATOM 881 C C . GLN A 1 111 ? -13.638 7.360 10.978 1.00 87.75 111 GLN A C 1
ATOM 883 O O . GLN A 1 111 ? -14.279 7.732 11.955 1.00 87.75 111 GLN A O 1
ATOM 888 N N . ILE A 1 112 ? -12.450 6.752 11.082 1.00 88.12 112 ILE A N 1
ATOM 889 C CA . ILE A 1 112 ? -11.797 6.466 12.364 1.00 88.12 112 ILE A CA 1
ATOM 890 C C . ILE A 1 112 ? -11.592 7.764 13.130 1.00 88.12 112 ILE A C 1
ATOM 892 O O . ILE A 1 112 ? -12.043 7.857 14.261 1.00 88.12 112 ILE A O 1
ATOM 896 N N . LYS A 1 113 ? -10.997 8.801 12.527 1.00 87.38 113 LYS A N 1
ATOM 897 C CA . LYS A 1 113 ? -10.741 10.077 13.220 1.00 87.38 113 LYS A CA 1
ATOM 898 C C . LYS A 1 113 ? -12.003 10.757 13.759 1.00 87.38 113 LYS A C 1
ATOM 900 O O . LYS A 1 113 ? -11.920 11.360 14.823 1.00 87.38 113 LYS A O 1
ATOM 905 N N . ASN A 1 114 ? -13.143 10.596 13.092 1.00 85.75 114 ASN A N 1
ATOM 906 C CA . ASN A 1 114 ? -14.413 11.213 13.486 1.00 85.75 114 ASN A CA 1
ATOM 907 C C . ASN A 1 114 ? -15.254 10.391 14.483 1.00 85.75 114 ASN A C 1
ATOM 909 O O . ASN A 1 114 ? -16.256 10.917 14.961 1.00 85.75 114 ASN A O 1
ATOM 913 N N . SER A 1 115 ? -14.892 9.128 14.743 1.00 78.56 115 SER A N 1
ATOM 914 C CA . SER A 1 115 ? -15.559 8.261 15.740 1.00 78.56 115 SER A CA 1
ATOM 915 C C . SER A 1 115 ? -15.194 8.567 17.190 1.00 78.56 115 SER A C 1
ATOM 917 O O . SER A 1 115 ? -15.974 8.193 18.081 1.00 78.56 115 SER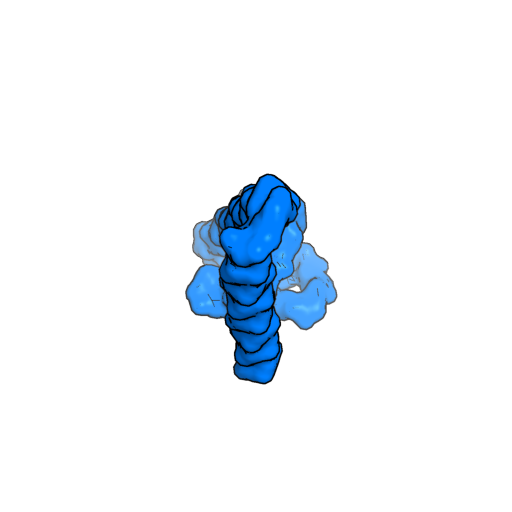 A O 1
#

Sequence (115 aa):
MRIRTFQTAISIFNAATLVIVFLIALLTPLMWLSVLLLVLYIGVMYYVTREEKLINAALDAMWVAADEKGLEPADLNALLHYDGKVPLARTRTGNRQYYLSKKLAAQFTKQIKNS

pLDDT: mean 77.22, std 10.11, range [46.19, 91.88]

Foldseek 3Di:
DVVVVVVVVVVVVVVVVLVVLCVVLVVDPNVVVSVVVVVVVVVVVVVVVVQVVLQLVLLALLVVLCVVVVHDLVNLCVQLVDPDPDRSVCCDPPNPPDTDHSVSSNVNSVSSNVD

Radius of gyration: 20.21 Å; chains: 1; bounding box: 42×32×57 Å